Protein AF-A0A929YYC8-F1 (afdb_monomer)

Structure (mmCIF, N/CA/C/O backbone):
data_AF-A0A929YYC8-F1
#
_entry.id   AF-A0A929YYC8-F1
#
loop_
_atom_site.group_PDB
_atom_site.id
_atom_site.type_symbol
_atom_site.label_atom_id
_atom_site.label_alt_id
_atom_site.label_comp_id
_atom_site.label_asym_id
_atom_site.label_entity_id
_atom_site.label_seq_id
_atom_site.pdbx_PDB_ins_code
_atom_site.Cartn_x
_atom_site.Cartn_y
_atom_site.Cartn_z
_atom_site.occupancy
_atom_site.B_iso_or_equiv
_atom_site.auth_seq_id
_atom_site.auth_comp_id
_atom_site.auth_asym_id
_atom_site.auth_atom_id
_atom_site.pdbx_PDB_model_num
ATOM 1 N N . MET A 1 1 ? 0.209 6.239 11.817 1.00 52.94 1 MET A N 1
ATOM 2 C CA . MET A 1 1 ? -0.961 5.379 12.140 1.00 52.94 1 MET A CA 1
ATOM 3 C C . MET A 1 1 ? -2.284 6.087 11.847 1.00 52.94 1 MET A C 1
ATOM 5 O O . MET A 1 1 ? -3.184 5.424 11.357 1.00 52.94 1 MET A O 1
ATOM 9 N N . ASN A 1 2 ? -2.390 7.411 12.044 1.00 58.31 2 ASN A N 1
ATOM 10 C CA . ASN A 1 2 ? -3.574 8.185 11.631 1.00 58.31 2 ASN A CA 1
ATOM 11 C C . ASN A 1 2 ? -3.774 8.245 10.103 1.00 58.31 2 ASN A C 1
ATOM 13 O O . ASN A 1 2 ? -4.894 8.405 9.635 1.00 58.31 2 ASN A O 1
ATOM 17 N N . ASP A 1 3 ? -2.704 8.073 9.324 1.00 71.19 3 ASP A N 1
ATOM 18 C CA . ASP A 1 3 ? -2.753 8.209 7.861 1.00 71.19 3 ASP A CA 1
ATOM 19 C C . ASP A 1 3 ? -3.459 7.037 7.166 1.00 71.19 3 ASP A C 1
ATOM 21 O O . ASP A 1 3 ? -3.945 7.191 6.053 1.00 71.19 3 ASP A O 1
ATOM 25 N N . LEU A 1 4 ? -3.593 5.877 7.826 1.00 74.81 4 LEU A N 1
ATOM 26 C CA . LEU A 1 4 ? -4.357 4.755 7.268 1.00 74.81 4 LEU A CA 1
ATOM 27 C C . LEU A 1 4 ? -5.848 5.086 7.134 1.00 74.81 4 LEU A C 1
ATOM 29 O O . LEU A 1 4 ? -6.466 4.642 6.175 1.00 74.81 4 LEU A O 1
ATOM 33 N N . LEU A 1 5 ? -6.411 5.916 8.021 1.00 74.31 5 LEU A N 1
ATOM 34 C CA . LEU A 1 5 ? -7.802 6.377 7.905 1.00 74.31 5 LEU A CA 1
ATOM 35 C C . LEU A 1 5 ? -8.043 7.249 6.663 1.00 74.31 5 LEU A C 1
ATOM 37 O O . LEU A 1 5 ? -9.186 7.430 6.259 1.00 74.31 5 LEU A O 1
ATOM 41 N N . GLN A 1 6 ? -6.982 7.783 6.047 1.00 80.25 6 GLN A N 1
ATOM 42 C CA . GLN A 1 6 ? -7.091 8.533 4.794 1.00 80.25 6 GLN A CA 1
ATOM 43 C C . GLN A 1 6 ? -7.305 7.611 3.585 1.00 80.25 6 GLN A C 1
ATOM 45 O O . GLN A 1 6 ? -7.692 8.082 2.516 1.00 80.25 6 GLN A O 1
ATOM 50 N N . LEU A 1 7 ? -7.072 6.301 3.727 1.00 84.19 7 LEU A N 1
ATOM 51 C CA . LEU A 1 7 ? -7.414 5.332 2.692 1.00 84.19 7 LEU A CA 1
ATOM 52 C C . LEU A 1 7 ? -8.930 5.152 2.640 1.00 84.19 7 LEU A C 1
ATOM 54 O O . LEU A 1 7 ? -9.563 4.861 3.654 1.00 84.19 7 LEU A O 1
ATOM 58 N N . PHE A 1 8 ? -9.505 5.235 1.439 1.00 83.12 8 PHE A N 1
ATOM 59 C CA . PHE A 1 8 ? -10.956 5.128 1.241 1.00 83.12 8 PHE A CA 1
ATOM 60 C C . PHE A 1 8 ? -11.558 3.842 1.836 1.00 83.12 8 PHE A C 1
ATOM 62 O O . PHE A 1 8 ? -12.677 3.872 2.339 1.00 83.12 8 PHE A O 1
ATOM 69 N N . ILE A 1 9 ? -10.802 2.736 1.839 1.00 84.62 9 ILE A N 1
ATOM 70 C CA . ILE A 1 9 ? -11.227 1.446 2.405 1.00 84.62 9 ILE A CA 1
ATOM 71 C C . ILE A 1 9 ? -11.435 1.476 3.926 1.00 84.62 9 ILE A C 1
ATOM 73 O O . ILE A 1 9 ? -12.104 0.599 4.457 1.00 84.62 9 ILE A O 1
ATOM 77 N N . PHE A 1 10 ? -10.884 2.476 4.618 1.00 88.31 10 PHE A N 1
ATOM 78 C CA . PHE A 1 10 ? -10.996 2.646 6.068 1.00 88.3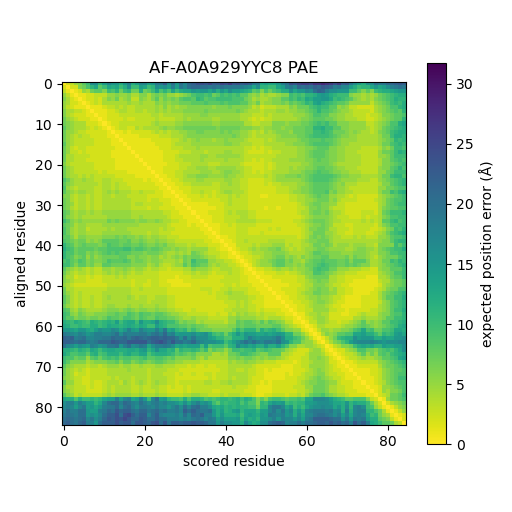1 10 PHE A CA 1
ATOM 79 C C . PHE A 1 10 ? -11.709 3.946 6.464 1.00 88.31 10 PHE A C 1
ATOM 81 O O . PHE A 1 10 ? -11.866 4.220 7.651 1.00 88.31 10 PHE A O 1
ATOM 88 N N . ALA A 1 11 ? -12.167 4.748 5.496 1.00 83.31 11 ALA A N 1
ATOM 89 C CA . ALA A 1 11 ? -12.678 6.097 5.744 1.00 83.31 11 ALA A CA 1
ATOM 90 C C . ALA A 1 11 ? -13.942 6.142 6.624 1.00 83.31 11 ALA A C 1
ATOM 92 O O . ALA A 1 11 ? -14.241 7.176 7.213 1.00 83.31 11 ALA A O 1
ATOM 93 N N . GLN A 1 12 ? -14.694 5.040 6.704 1.00 86.31 12 GLN A N 1
ATOM 94 C CA . GLN A 1 12 ? -15.906 4.916 7.526 1.00 86.31 12 GLN A CA 1
ATOM 95 C C . GLN A 1 12 ? -15.707 4.007 8.747 1.00 86.31 12 GLN A C 1
ATOM 97 O O . GLN A 1 12 ? -16.666 3.701 9.450 1.00 86.31 12 GLN A O 1
ATOM 102 N N . THR A 1 13 ? -14.478 3.553 9.002 1.00 88.38 13 THR A N 1
ATOM 103 C CA . THR A 1 13 ? -14.178 2.656 10.118 1.00 88.38 13 THR A CA 1
ATOM 104 C C . THR A 1 13 ? -13.725 3.479 11.323 1.00 88.38 13 THR A C 1
ATOM 106 O O . THR A 1 13 ? -12.738 4.214 11.216 1.00 88.38 13 THR A O 1
ATOM 109 N N . PRO A 1 14 ? -14.391 3.371 12.487 1.00 90.25 14 PRO A N 1
ATOM 110 C CA . PRO A 1 14 ? -13.928 4.025 13.705 1.00 90.25 14 PRO A CA 1
ATOM 111 C C . PRO A 1 14 ? -12.486 3.626 14.039 1.00 90.25 14 PRO A C 1
ATOM 113 O O . PRO A 1 14 ? -12.115 2.458 13.921 1.00 90.25 14 PRO A O 1
ATOM 116 N N . LEU A 1 15 ? -11.664 4.583 14.487 1.00 87.69 15 LEU A N 1
ATOM 117 C CA . LEU A 1 15 ? -10.232 4.350 14.731 1.00 87.69 15 LEU A CA 1
ATOM 118 C C . LEU A 1 15 ? -9.979 3.165 15.675 1.00 87.69 15 LEU A C 1
ATOM 120 O O . LEU A 1 15 ? -9.086 2.362 15.424 1.00 87.69 15 LEU A O 1
ATOM 124 N N . GLU A 1 16 ? -10.761 3.043 16.746 1.00 91.12 16 GLU A N 1
ATOM 125 C CA . GLU A 1 16 ? -10.590 1.966 17.726 1.00 91.12 16 GLU A CA 1
ATOM 126 C C . GLU A 1 16 ? -10.939 0.589 17.147 1.00 91.12 16 GLU A C 1
ATOM 128 O O . GLU A 1 16 ? -10.235 -0.382 17.421 1.00 91.12 16 GLU A O 1
ATOM 133 N N . GLU A 1 17 ? -11.948 0.509 16.276 1.00 92.00 17 GLU A N 1
ATOM 134 C CA . GLU A 1 17 ? -12.282 -0.723 15.554 1.00 92.00 17 GLU A CA 1
ATOM 135 C C . GLU A 1 17 ? -11.180 -1.097 14.561 1.00 92.00 17 GLU A C 1
ATOM 137 O O . GLU A 1 17 ? -10.743 -2.247 14.532 1.00 92.00 17 GLU A O 1
ATOM 142 N N . LEU A 1 18 ? -10.660 -0.121 13.806 1.00 89.62 18 LEU A N 1
ATOM 143 C CA . LEU A 1 18 ? -9.546 -0.347 12.886 1.00 89.62 18 LEU A CA 1
ATOM 144 C C . LEU A 1 18 ? -8.292 -0.820 13.632 1.00 89.62 18 LEU A C 1
ATOM 146 O O . LEU A 1 18 ? -7.609 -1.738 13.180 1.00 89.62 18 LEU A O 1
ATOM 150 N N . ARG A 1 19 ? -7.988 -0.222 14.789 1.00 89.38 19 ARG A N 1
ATOM 151 C CA . ARG A 1 19 ? -6.856 -0.622 15.636 1.00 89.38 19 ARG A CA 1
ATOM 152 C C . ARG A 1 19 ? -7.031 -2.037 16.176 1.00 89.38 19 ARG A C 1
ATOM 154 O O . ARG A 1 19 ? -6.080 -2.813 16.114 1.00 89.38 19 ARG A O 1
ATOM 161 N N . ALA A 1 20 ? -8.218 -2.375 16.678 1.00 92.94 20 ALA A N 1
ATOM 162 C CA . ALA A 1 20 ? -8.519 -3.719 17.160 1.00 92.94 20 ALA A CA 1
ATOM 163 C C . ALA A 1 20 ? -8.401 -4.756 16.032 1.00 92.94 20 ALA A C 1
ATOM 165 O O . ALA A 1 20 ? -7.780 -5.804 16.211 1.00 92.94 20 ALA A O 1
ATOM 166 N N . TRP A 1 21 ? -8.923 -4.432 14.849 1.00 91.06 21 TRP A N 1
ATOM 167 C CA . TRP A 1 21 ? -8.840 -5.296 13.679 1.00 91.06 21 TRP A CA 1
ATOM 168 C C . TRP A 1 21 ? -7.398 -5.495 13.202 1.00 91.06 21 TRP A C 1
ATOM 170 O O . TRP A 1 21 ? -6.983 -6.636 13.003 1.00 91.06 21 TRP A O 1
ATOM 180 N N . LEU A 1 22 ? -6.598 -4.429 13.084 1.00 88.69 22 LEU A N 1
ATOM 181 C CA . LEU A 1 22 ? -5.181 -4.527 12.710 1.00 88.69 22 LEU A CA 1
ATOM 182 C C . LEU A 1 22 ? -4.364 -5.319 13.739 1.00 88.69 22 LEU A C 1
ATOM 184 O O . LEU A 1 22 ? -3.467 -6.061 13.353 1.00 88.69 22 LEU A O 1
ATOM 188 N N . ALA A 1 23 ? -4.681 -5.200 15.031 1.00 90.69 23 ALA A N 1
ATOM 189 C CA . ALA A 1 23 ? -4.017 -5.970 16.081 1.00 90.69 23 ALA A CA 1
ATOM 190 C C . ALA A 1 23 ? -4.330 -7.476 16.008 1.00 90.69 23 ALA A C 1
ATOM 192 O O . ALA A 1 23 ? -3.482 -8.291 16.365 1.00 90.69 23 ALA A O 1
ATOM 193 N N . ALA A 1 24 ? -5.528 -7.846 15.548 1.00 94.56 24 ALA A N 1
ATOM 194 C CA . ALA A 1 24 ? -5.953 -9.240 15.410 1.00 94.56 24 ALA A CA 1
ATOM 195 C C . ALA A 1 24 ? -5.615 -9.857 14.039 1.00 94.56 24 ALA A C 1
ATOM 197 O O . ALA A 1 24 ? -5.540 -11.079 13.909 1.00 94.56 24 ALA A O 1
ATOM 198 N N . THR A 1 25 ? -5.435 -9.030 13.008 1.00 91.25 25 THR A N 1
ATOM 199 C CA . THR A 1 25 ? -5.249 -9.487 11.627 1.00 91.25 25 THR A CA 1
ATOM 200 C C . THR A 1 25 ? -3.775 -9.768 11.336 1.00 91.25 25 THR A C 1
ATOM 202 O O . THR A 1 25 ? -2.938 -8.888 11.553 1.00 91.25 25 THR A O 1
ATOM 205 N N . PRO A 1 26 ? -3.426 -10.945 10.781 1.00 92.31 26 PRO A N 1
ATOM 206 C CA . PRO A 1 26 ? -2.067 -11.221 10.334 1.00 92.31 26 PRO A CA 1
ATOM 207 C C . PRO A 1 26 ? -1.625 -10.216 9.268 1.00 92.31 26 PRO A C 1
ATOM 209 O O . PRO A 1 26 ? -2.210 -10.129 8.190 1.00 92.31 26 PRO A O 1
ATOM 212 N N . HIS A 1 27 ? -0.568 -9.467 9.560 1.00 91.00 27 HIS A N 1
ATOM 213 C CA . HIS A 1 27 ? 0.047 -8.529 8.631 1.00 91.00 27 HIS A CA 1
ATOM 214 C C . HIS A 1 27 ? 1.555 -8.484 8.866 1.00 91.00 27 HIS A C 1
ATOM 216 O O . HIS A 1 27 ? 2.068 -8.965 9.877 1.00 91.00 27 HIS A O 1
ATOM 222 N N . ARG A 1 28 ? 2.276 -7.907 7.910 1.00 90.25 28 ARG A N 1
ATOM 223 C CA . ARG A 1 28 ? 3.717 -7.690 8.012 1.00 90.25 28 ARG A CA 1
ATOM 224 C C . ARG A 1 28 ? 4.077 -6.323 7.459 1.00 90.25 28 ARG A C 1
ATOM 226 O O . ARG A 1 28 ? 3.380 -5.802 6.591 1.00 90.25 28 ARG A O 1
ATOM 233 N N . PHE A 1 29 ? 5.174 -5.776 7.961 1.00 90.81 29 PHE A N 1
ATOM 234 C CA . PHE A 1 29 ? 5.792 -4.574 7.423 1.00 90.81 29 PHE A CA 1
ATOM 235 C C . PHE A 1 29 ? 7.027 -4.973 6.629 1.00 90.81 29 PHE A C 1
ATOM 237 O O . PHE A 1 29 ? 7.899 -5.672 7.141 1.00 90.81 29 PHE A O 1
ATOM 244 N N . GLU A 1 30 ? 7.093 -4.510 5.389 1.00 92.31 30 GLU A N 1
ATOM 245 C CA . GLU A 1 30 ? 8.240 -4.695 4.510 1.00 92.31 30 GLU A CA 1
ATOM 246 C C . GLU A 1 30 ? 8.797 -3.328 4.124 1.00 92.31 30 GLU A C 1
ATOM 248 O O . GLU A 1 30 ? 8.049 -2.362 3.963 1.00 92.31 30 GLU A O 1
ATOM 253 N N . HIS A 1 31 ? 10.118 -3.254 3.997 1.00 94.19 31 HIS A N 1
ATOM 254 C CA . HIS A 1 31 ? 10.826 -2.067 3.540 1.00 94.19 31 HIS A CA 1
ATOM 255 C C . HIS A 1 31 ? 11.560 -2.419 2.257 1.00 94.19 31 HIS A C 1
ATOM 257 O O . HIS A 1 31 ? 12.170 -3.481 2.176 1.00 94.19 31 HIS A O 1
ATOM 263 N N . PHE A 1 32 ? 11.510 -1.507 1.293 1.00 92.75 32 PHE A N 1
ATOM 264 C CA . PHE A 1 32 ? 12.130 -1.675 -0.013 1.00 92.75 32 PHE A CA 1
ATOM 265 C C . PHE A 1 32 ? 13.100 -0.525 -0.258 1.00 92.75 32 PHE A C 1
ATOM 267 O O . PHE A 1 32 ? 12.767 0.644 -0.029 1.00 92.75 32 PHE A O 1
ATOM 274 N N . ALA A 1 33 ? 14.304 -0.852 -0.709 1.00 94.44 33 ALA A N 1
ATOM 275 C CA . ALA A 1 33 ? 15.277 0.127 -1.159 1.00 94.44 33 ALA A CA 1
ATOM 276 C C . ALA A 1 33 ? 14.870 0.711 -2.529 1.00 94.44 33 ALA A C 1
ATOM 278 O O . ALA A 1 33 ? 14.125 0.085 -3.289 1.00 94.44 33 ALA A O 1
ATOM 279 N N . PRO A 1 34 ? 15.355 1.913 -2.892 1.00 93.19 34 PRO A N 1
ATOM 280 C CA . PRO A 1 34 ? 15.118 2.469 -4.219 1.00 93.19 34 PRO A CA 1
ATOM 281 C C . PRO A 1 34 ? 15.543 1.497 -5.329 1.00 93.19 34 PRO A C 1
ATOM 283 O O . PRO A 1 34 ? 16.677 1.023 -5.344 1.00 93.19 34 PRO A O 1
ATOM 286 N N . GLY A 1 35 ? 14.633 1.223 -6.265 1.00 89.19 35 GLY A N 1
ATOM 287 C CA . GLY A 1 35 ? 14.855 0.286 -7.371 1.00 89.19 35 GLY A CA 1
ATOM 288 C C . GLY A 1 35 ? 14.496 -1.171 -7.063 1.00 89.19 35 GLY A C 1
ATOM 289 O O . GLY A 1 35 ? 14.469 -1.982 -7.987 1.00 89.19 35 GLY A O 1
ATOM 290 N N . GLU A 1 36 ? 14.171 -1.519 -5.814 1.00 92.31 36 GLU A N 1
ATOM 291 C CA . GLU A 1 36 ? 13.665 -2.854 -5.498 1.00 92.31 36 GLU A CA 1
ATOM 292 C C . GLU A 1 36 ? 12.228 -3.041 -5.986 1.00 92.31 36 GLU A C 1
ATOM 294 O O . GLU A 1 36 ? 11.374 -2.153 -5.899 1.00 92.31 36 GLU A O 1
ATOM 299 N N . ARG A 1 37 ? 11.955 -4.238 -6.506 1.00 87.25 37 ARG A N 1
ATOM 300 C CA . ARG A 1 37 ? 10.625 -4.612 -6.978 1.00 87.25 37 ARG A CA 1
ATOM 301 C C . ARG A 1 37 ? 9.770 -5.071 -5.802 1.00 87.25 37 ARG A C 1
ATOM 303 O O . ARG A 1 37 ? 10.081 -6.077 -5.177 1.00 87.25 37 ARG A O 1
ATOM 310 N N . ILE A 1 38 ? 8.651 -4.381 -5.585 1.00 88.38 38 ILE A N 1
ATOM 311 C CA . ILE A 1 38 ? 7.660 -4.741 -4.558 1.00 88.38 38 ILE A CA 1
ATOM 312 C C . ILE A 1 38 ? 6.834 -5.959 -5.002 1.00 88.38 38 ILE A C 1
ATOM 314 O O . ILE A 1 38 ? 6.681 -6.921 -4.259 1.00 88.38 38 ILE A O 1
ATOM 318 N N . ILE A 1 39 ? 6.297 -5.930 -6.227 1.00 85.75 39 ILE A N 1
ATOM 319 C CA . ILE A 1 39 ? 5.480 -7.009 -6.800 1.00 85.75 39 ILE A CA 1
ATOM 320 C C . ILE A 1 39 ? 5.635 -7.037 -8.326 1.00 85.75 39 ILE A C 1
ATOM 322 O O . ILE A 1 39 ? 5.915 -6.010 -8.943 1.00 85.75 39 ILE A O 1
ATOM 326 N N . ALA A 1 40 ? 5.493 -8.212 -8.942 1.00 83.25 40 ALA A N 1
ATOM 327 C CA . ALA A 1 40 ? 5.526 -8.374 -10.397 1.00 83.25 40 ALA A CA 1
ATOM 328 C C . ALA A 1 40 ? 4.109 -8.378 -11.000 1.00 83.25 40 ALA A C 1
ATOM 330 O O . ALA A 1 40 ? 3.165 -8.851 -10.365 1.00 83.25 40 ALA A O 1
ATOM 331 N N . GLN A 1 41 ? 3.959 -7.905 -12.243 1.00 76.88 41 GLN A N 1
ATOM 332 C CA . GLN A 1 41 ? 2.705 -8.035 -12.995 1.00 76.88 41 GLN A CA 1
ATOM 333 C C . GLN A 1 41 ? 2.337 -9.520 -13.150 1.00 76.88 41 GLN A C 1
ATOM 335 O O . GLN A 1 41 ? 3.189 -10.345 -13.476 1.00 76.88 41 GLN A O 1
ATOM 340 N N . GLY A 1 42 ? 1.072 -9.860 -12.892 1.00 77.69 42 GLY A N 1
ATOM 341 C CA . GLY A 1 42 ? 0.587 -11.244 -12.930 1.00 77.69 42 GLY A CA 1
ATOM 342 C C . GLY A 1 42 ? 0.955 -12.090 -11.706 1.00 77.69 42 GLY A C 1
ATOM 343 O O . GLY A 1 42 ? 0.602 -13.266 -11.669 1.00 77.69 42 GLY A O 1
ATOM 344 N N . ALA A 1 43 ? 1.633 -11.523 -10.698 1.00 80.19 43 ALA A N 1
ATOM 345 C CA . ALA A 1 43 ? 1.812 -12.204 -9.422 1.00 80.19 43 ALA A CA 1
ATOM 346 C C . ALA A 1 43 ? 0.452 -12.453 -8.753 1.00 80.19 43 ALA A C 1
ATOM 348 O O . ALA A 1 43 ? -0.448 -11.613 -8.795 1.00 80.19 43 ALA A O 1
ATOM 349 N N . GLU A 1 44 ? 0.314 -13.610 -8.114 1.00 79.81 44 GLU A N 1
ATOM 350 C CA . GLU A 1 44 ? -0.905 -13.970 -7.398 1.00 79.81 44 GLU A CA 1
ATOM 351 C C . GLU A 1 44 ? -1.160 -13.010 -6.228 1.00 79.81 44 GLU A C 1
ATOM 353 O O . GLU A 1 44 ? -0.291 -12.790 -5.376 1.00 79.81 44 GLU A O 1
ATOM 358 N N . CYS A 1 45 ? -2.373 -12.461 -6.161 1.00 78.25 45 CYS A N 1
ATOM 359 C CA . CYS A 1 45 ? -2.769 -11.573 -5.077 1.00 78.25 45 CYS A CA 1
ATOM 360 C C . CYS A 1 45 ? -3.137 -12.400 -3.837 1.00 78.25 45 CYS A C 1
ATOM 362 O O . CYS A 1 45 ? -4.244 -12.918 -3.719 1.00 78.25 45 CYS A O 1
ATOM 364 N N . ARG A 1 46 ? -2.183 -12.551 -2.912 1.00 80.75 46 ARG A N 1
ATOM 365 C CA . ARG A 1 46 ? -2.350 -13.332 -1.667 1.00 80.75 46 ARG A CA 1
ATOM 366 C C . ARG A 1 46 ? -2.673 -12.477 -0.441 1.00 80.75 46 ARG A C 1
ATOM 368 O O . ARG A 1 46 ? -2.980 -13.005 0.623 1.00 80.75 46 ARG A O 1
ATOM 375 N N . SER A 1 47 ? -2.560 -11.161 -0.573 1.00 84.50 47 SER A N 1
ATOM 376 C CA . SER A 1 47 ? -2.778 -10.189 0.496 1.00 84.50 47 SER A CA 1
ATOM 377 C C . SER A 1 47 ? -3.015 -8.810 -0.105 1.00 84.50 47 SER A C 1
ATOM 379 O O . SER A 1 47 ? -2.443 -8.500 -1.148 1.00 84.50 47 SER A O 1
ATOM 381 N N . ALA A 1 48 ? -3.771 -7.955 0.581 1.00 86.19 48 ALA A N 1
ATOM 382 C CA . ALA A 1 48 ? -3.802 -6.534 0.255 1.00 86.19 48 ALA A CA 1
ATOM 383 C C . ALA A 1 48 ? -2.456 -5.884 0.623 1.00 86.19 48 ALA A C 1
ATOM 385 O O . ALA A 1 48 ? -1.937 -6.111 1.717 1.00 86.19 48 ALA A O 1
ATOM 386 N N . LEU A 1 49 ? -1.897 -5.072 -0.277 1.00 88.38 49 LEU A N 1
ATOM 387 C CA 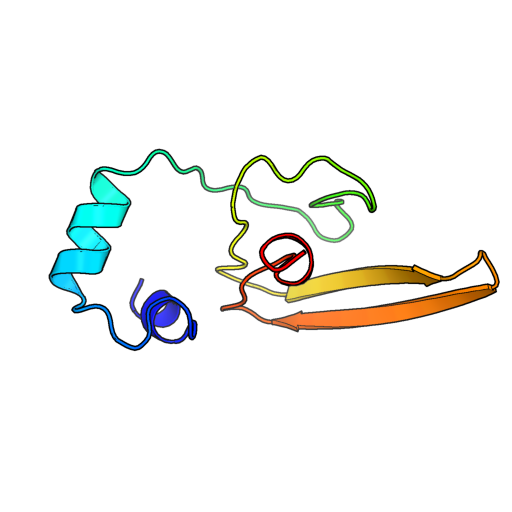. LEU A 1 49 ? -0.670 -4.318 -0.024 1.00 88.38 49 LEU A CA 1
ATOM 388 C C . LEU A 1 49 ? -0.998 -2.842 0.193 1.00 88.38 49 LEU A C 1
ATOM 390 O O . LEU A 1 49 ? -1.680 -2.217 -0.616 1.00 88.38 49 LEU A O 1
ATOM 394 N N . LEU A 1 50 ? -0.467 -2.270 1.270 1.00 90.12 50 LEU A N 1
ATOM 395 C CA . LEU A 1 50 ? -0.627 -0.858 1.599 1.00 90.12 50 LEU A CA 1
ATOM 396 C C . LEU A 1 50 ? 0.729 -0.162 1.535 1.00 90.12 50 LEU A C 1
ATOM 398 O O . LEU A 1 50 ? 1.656 -0.530 2.255 1.00 90.12 50 LEU A O 1
ATOM 402 N N . LEU A 1 51 ? 0.831 0.876 0.709 1.00 91.25 51 LEU A N 1
ATOM 403 C CA . LEU A 1 51 ? 1.961 1.792 0.732 1.00 91.25 51 LEU A CA 1
ATOM 404 C C . LEU A 1 51 ? 1.745 2.788 1.869 1.00 91.25 51 LEU A C 1
ATOM 406 O O . LEU A 1 51 ? 0.969 3.734 1.740 1.00 91.25 51 LEU A O 1
ATOM 410 N N . THR A 1 52 ? 2.414 2.554 2.993 1.00 90.50 52 THR A N 1
ATOM 411 C CA . THR A 1 52 ? 2.254 3.348 4.221 1.00 90.50 52 THR A CA 1
ATOM 412 C C . THR A 1 52 ? 3.239 4.512 4.328 1.00 90.50 52 THR A C 1
ATOM 414 O O . THR A 1 52 ? 2.974 5.455 5.068 1.00 90.50 52 THR A O 1
ATOM 417 N N . ALA A 1 53 ? 4.343 4.485 3.575 1.00 90.50 53 ALA A N 1
ATOM 418 C CA . ALA A 1 53 ? 5.333 5.557 3.519 1.00 90.50 53 ALA A CA 1
ATOM 419 C C . ALA A 1 53 ? 6.039 5.612 2.154 1.00 90.50 53 ALA A C 1
ATOM 421 O O . ALA A 1 53 ? 6.164 4.605 1.461 1.00 90.50 53 ALA A O 1
ATOM 422 N N . GLY A 1 54 ? 6.538 6.794 1.787 1.00 92.88 54 GLY A N 1
ATOM 423 C CA . GLY A 1 54 ? 7.343 6.985 0.580 1.00 92.88 54 GLY A CA 1
ATOM 424 C C . GLY A 1 54 ? 6.536 7.003 -0.722 1.00 92.8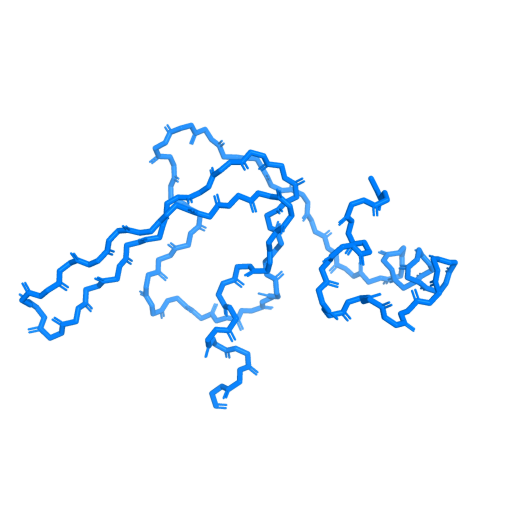8 54 GLY A C 1
ATOM 425 O O . GLY A 1 54 ? 5.395 7.473 -0.771 1.00 92.88 54 GLY A O 1
ATOM 426 N N . LYS A 1 55 ? 7.185 6.561 -1.802 1.00 93.06 55 LYS A N 1
ATOM 427 C CA . LYS A 1 55 ? 6.641 6.528 -3.164 1.00 93.06 55 LYS A CA 1
ATOM 428 C C . LYS A 1 55 ? 6.971 5.193 -3.813 1.00 93.06 55 LYS A C 1
ATOM 430 O O . LYS A 1 55 ? 8.036 4.641 -3.551 1.00 93.06 55 LYS A O 1
ATOM 435 N N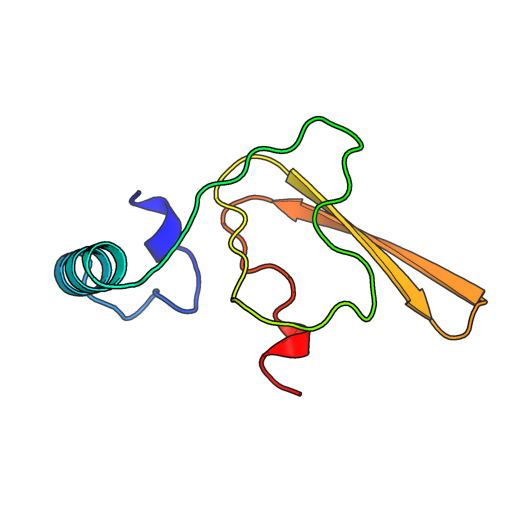 . ALA A 1 56 ? 6.090 4.732 -4.686 1.00 90.88 56 ALA A N 1
ATOM 436 C CA . ALA A 1 56 ? 6.314 3.561 -5.519 1.00 90.88 56 ALA A CA 1
ATOM 437 C C . ALA A 1 56 ? 5.984 3.904 -6.969 1.00 90.88 56 ALA A C 1
ATOM 439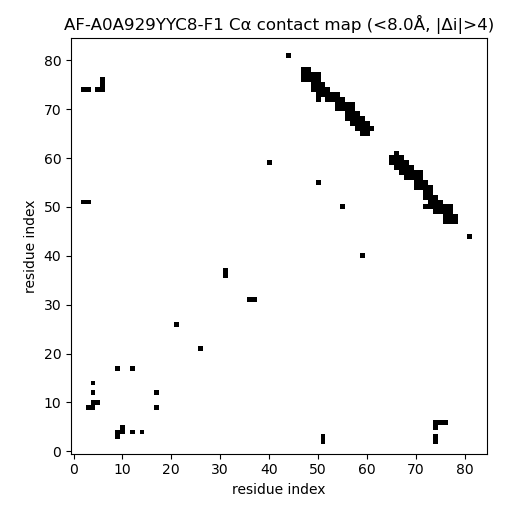 O O . ALA A 1 56 ? 5.059 4.674 -7.224 1.00 90.88 56 ALA A O 1
ATOM 440 N N . ASN A 1 57 ? 6.724 3.319 -7.904 1.00 89.56 57 ASN A N 1
ATOM 441 C CA . ASN A 1 57 ? 6.390 3.398 -9.318 1.00 89.56 57 ASN A CA 1
ATOM 442 C C . ASN A 1 57 ? 5.598 2.148 -9.700 1.00 89.56 57 ASN A C 1
ATOM 444 O O . ASN A 1 57 ? 5.946 1.045 -9.273 1.00 89.56 57 ASN A O 1
ATOM 448 N N . THR A 1 58 ? 4.555 2.313 -10.502 1.00 86.44 58 THR A N 1
ATOM 449 C CA . THR A 1 58 ? 3.855 1.196 -11.135 1.00 86.44 58 THR A CA 1
ATOM 450 C C . THR A 1 58 ? 4.120 1.218 -12.618 1.00 86.44 58 THR A C 1
ATOM 452 O O . THR A 1 58 ? 3.882 2.227 -13.273 1.00 86.44 58 THR A O 1
ATOM 455 N N . GLU A 1 59 ? 4.588 0.089 -13.126 1.00 83.69 59 GLU A N 1
ATOM 456 C CA . GLU A 1 59 ? 4.825 -0.143 -14.542 1.00 83.69 59 GLU A CA 1
ATOM 457 C C . GLU A 1 59 ? 3.779 -1.142 -15.028 1.00 83.69 59 GLU A C 1
ATOM 459 O O . GLU A 1 59 ? 3.647 -2.229 -14.461 1.00 83.69 59 GLU A O 1
ATOM 464 N N . MET A 1 60 ? 3.018 -0.771 -16.053 1.00 78.44 60 MET A N 1
ATOM 465 C CA . MET A 1 60 ? 2.067 -1.670 -16.700 1.00 78.44 60 MET A CA 1
ATOM 466 C C . MET A 1 60 ? 2.418 -1.777 -18.175 1.00 78.44 60 MET A C 1
ATOM 468 O O . MET A 1 60 ? 2.552 -0.762 -18.857 1.00 78.44 60 MET A O 1
ATOM 472 N N . VAL A 1 61 ? 2.574 -3.013 -18.647 1.00 78.69 61 VAL A N 1
ATOM 473 C CA . VAL A 1 61 ? 2.762 -3.312 -20.066 1.00 78.69 61 VAL A CA 1
ATOM 474 C C . VAL A 1 61 ? 1.448 -3.842 -20.621 1.00 78.69 61 VAL A C 1
ATOM 476 O O . VAL A 1 61 ? 0.954 -4.874 -20.155 1.00 78.69 61 VAL A O 1
ATOM 479 N N . GLN A 1 62 ? 0.897 -3.147 -21.616 1.00 75.69 62 GLN A N 1
ATOM 480 C CA . GLN A 1 62 ? -0.300 -3.567 -22.341 1.00 75.69 62 GLN A CA 1
ATOM 481 C C . GLN A 1 62 ? 0.081 -4.068 -23.740 1.00 75.69 62 GLN A C 1
ATOM 483 O O . GLN A 1 62 ? 0.784 -3.384 -24.489 1.00 75.69 62 GLN A O 1
ATOM 488 N N . ASP A 1 63 ? -0.328 -5.303 -24.057 1.00 73.38 63 ASP A N 1
ATOM 489 C CA . ASP A 1 63 ? -0.168 -5.974 -25.361 1.00 73.38 63 ASP A CA 1
ATOM 490 C C . ASP A 1 63 ? 1.234 -5.866 -25.999 1.00 73.38 63 ASP A C 1
ATOM 492 O O . ASP A 1 63 ? 1.403 -5.879 -27.219 1.00 73.38 63 ASP A O 1
ATOM 496 N N . GLY A 1 64 ? 2.267 -5.759 -25.155 1.00 66.50 64 GLY A N 1
ATOM 497 C CA . GLY A 1 64 ? 3.671 -5.680 -25.558 1.00 66.50 64 GLY A CA 1
ATOM 498 C C . GLY A 1 64 ? 4.079 -4.393 -26.283 1.00 66.50 64 GLY A C 1
ATOM 499 O O . GLY A 1 64 ? 5.176 -4.359 -26.840 1.00 66.50 64 GLY A O 1
ATOM 500 N N . ARG A 1 65 ? 3.231 -3.356 -26.312 1.00 68.19 65 ARG A N 1
ATOM 501 C CA . ARG A 1 65 ? 3.501 -2.109 -27.053 1.00 68.19 65 ARG A CA 1
ATOM 502 C C . ARG A 1 65 ? 3.527 -0.863 -26.181 1.00 68.19 65 ARG A C 1
ATOM 504 O O . ARG A 1 65 ? 4.389 -0.018 -26.408 1.00 68.19 65 ARG A O 1
ATOM 511 N N . ASP A 1 66 ? 2.669 -0.792 -25.169 1.00 73.88 66 ASP A N 1
ATOM 512 C CA . ASP A 1 66 ? 2.525 0.413 -24.356 1.00 73.88 66 ASP A CA 1
ATOM 513 C C . ASP A 1 66 ? 2.998 0.157 -22.923 1.00 73.88 66 ASP A C 1
ATOM 515 O O . ASP A 1 66 ? 2.506 -0.749 -22.246 1.00 73.88 66 ASP A O 1
ATOM 519 N N . LEU A 1 67 ? 3.979 0.950 -22.479 1.00 79.75 67 LEU A N 1
ATOM 520 C CA . LEU A 1 67 ? 4.453 1.005 -21.097 1.00 79.75 67 LEU A CA 1
ATOM 521 C C . LEU A 1 67 ? 3.913 2.282 -20.452 1.00 79.75 67 LEU A C 1
ATOM 523 O O . LEU A 1 67 ? 4.320 3.383 -20.826 1.00 79.75 67 LEU A O 1
ATOM 527 N N . SER A 1 68 ? 3.043 2.140 -19.456 1.00 79.38 68 SER A N 1
ATOM 528 C CA . SER A 1 68 ? 2.641 3.256 -18.597 1.00 79.38 68 SER A CA 1
ATOM 529 C C . SER A 1 68 ? 3.400 3.201 -17.276 1.00 79.38 68 SER A C 1
ATOM 531 O O . SER A 1 68 ? 3.444 2.146 -16.636 1.00 79.38 68 SER A O 1
ATOM 533 N N . ILE A 1 69 ? 3.966 4.338 -16.862 1.00 85.19 69 ILE A N 1
ATOM 534 C CA . ILE A 1 69 ? 4.627 4.500 -15.565 1.00 85.19 69 ILE A CA 1
ATOM 535 C C . ILE A 1 69 ? 3.872 5.550 -14.757 1.00 85.19 69 ILE A C 1
ATOM 537 O O . ILE A 1 69 ? 3.857 6.720 -15.136 1.00 85.19 69 ILE A O 1
ATOM 541 N N . ASP A 1 70 ? 3.316 5.138 -13.623 1.00 87.88 70 ASP A N 1
ATOM 542 C CA . ASP A 1 70 ? 2.666 6.030 -12.660 1.00 87.88 70 ASP A CA 1
ATOM 543 C C . ASP A 1 70 ? 3.434 6.067 -11.339 1.00 87.88 70 ASP A C 1
ATOM 545 O O . ASP A 1 70 ? 4.070 5.091 -10.936 1.00 87.88 70 ASP A O 1
ATOM 549 N N . VAL A 1 71 ? 3.367 7.205 -10.642 1.00 90.31 71 VAL A N 1
ATOM 550 C CA . VAL A 1 71 ? 3.990 7.388 -9.323 1.00 90.31 71 VAL A CA 1
ATOM 551 C C . VAL A 1 71 ? 2.912 7.424 -8.248 1.00 90.31 71 VAL A C 1
ATOM 553 O O . VAL A 1 71 ? 2.185 8.408 -8.099 1.00 90.31 71 VAL A O 1
ATOM 556 N N . LEU A 1 72 ? 2.863 6.372 -7.439 1.00 90.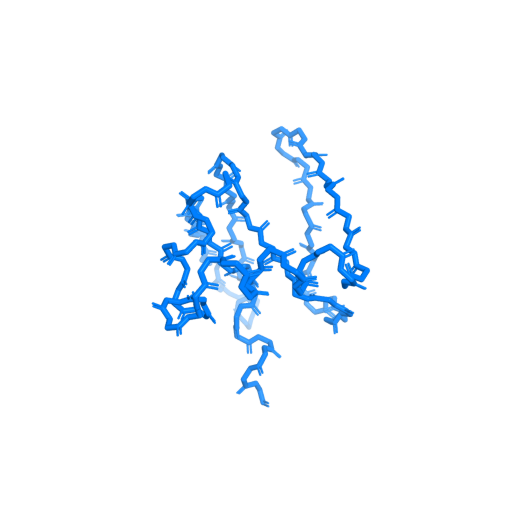56 72 LEU A N 1
ATOM 557 C CA . LEU A 1 72 ? 2.001 6.267 -6.271 1.00 90.56 72 LEU A CA 1
ATOM 558 C C . LEU A 1 72 ? 2.675 6.906 -5.054 1.00 90.56 72 LEU A C 1
ATOM 560 O O . LEU A 1 72 ? 3.883 6.772 -4.840 1.00 90.56 72 LEU A O 1
ATOM 564 N N . LYS A 1 73 ? 1.887 7.598 -4.230 1.00 91.62 73 LYS A N 1
ATOM 565 C CA . LYS A 1 73 ? 2.344 8.247 -2.994 1.00 91.62 73 LYS A CA 1
ATOM 566 C C . LYS A 1 73 ? 1.574 7.679 -1.812 1.00 91.62 73 LYS A C 1
ATOM 568 O O . LYS A 1 73 ? 0.369 7.483 -1.921 1.00 91.62 73 LYS A O 1
ATOM 573 N N . ALA A 1 74 ? 2.261 7.445 -0.698 1.00 91.56 74 ALA A N 1
ATOM 574 C CA . ALA A 1 74 ? 1.598 7.055 0.539 1.00 91.56 74 ALA A CA 1
ATOM 575 C C . ALA A 1 74 ? 0.645 8.162 1.056 1.00 91.56 74 ALA A C 1
ATOM 577 O O . ALA A 1 74 ? 0.968 9.343 0.892 1.00 91.56 74 ALA A O 1
ATOM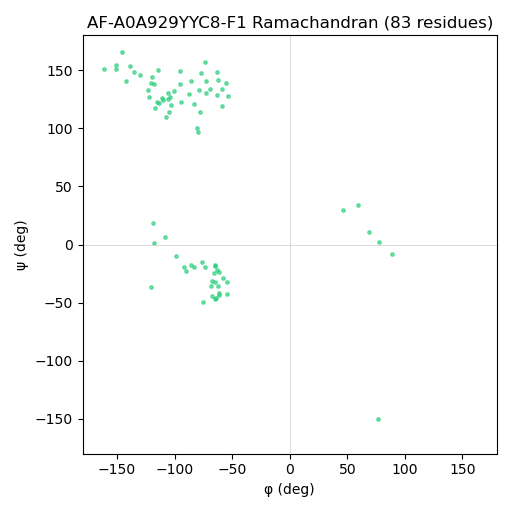 578 N N . PRO A 1 75 ? -0.461 7.800 1.736 1.00 90.75 75 PRO A N 1
ATOM 579 C CA . PRO A 1 75 ? -0.973 6.438 1.897 1.00 90.75 75 PRO A CA 1
ATOM 580 C C . PRO A 1 75 ? -1.720 5.966 0.634 1.00 90.75 7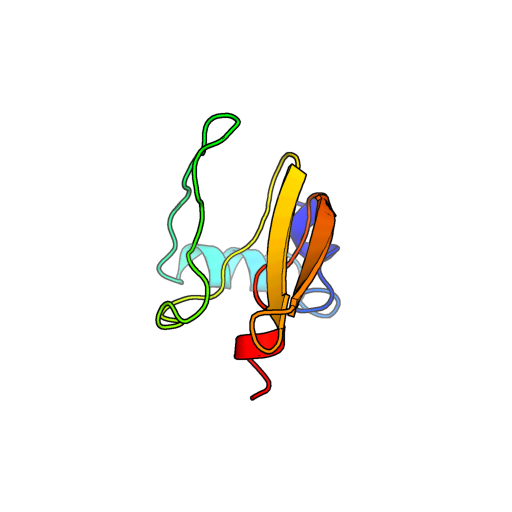5 PRO A C 1
ATOM 582 O O . PRO A 1 75 ? -2.562 6.686 0.106 1.00 90.75 75 PRO A O 1
ATOM 585 N N . MET A 1 76 ? -1.442 4.748 0.152 1.00 88.94 76 MET A N 1
ATOM 586 C CA . MET A 1 76 ? -2.126 4.182 -1.025 1.00 88.94 76 MET A CA 1
ATOM 587 C C . MET A 1 76 ? -2.384 2.681 -0.876 1.00 88.94 76 MET A C 1
ATOM 589 O O . MET A 1 76 ? -1.516 1.942 -0.413 1.00 88.94 76 MET A O 1
ATOM 593 N N . LEU A 1 77 ? -3.554 2.217 -1.323 1.00 87.88 77 LEU A N 1
ATOM 594 C CA . LEU A 1 77 ? -3.809 0.795 -1.553 1.00 87.88 77 LEU A CA 1
ATOM 595 C C . LEU A 1 77 ? -3.153 0.396 -2.878 1.00 87.88 77 LEU A 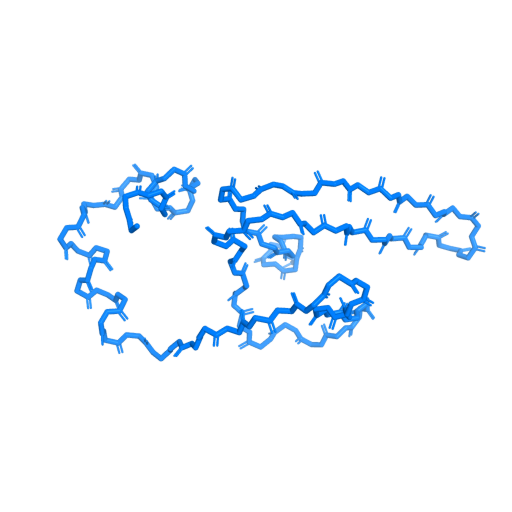C 1
ATOM 597 O O . LEU A 1 77 ? -3.549 0.874 -3.941 1.00 87.88 77 LEU A O 1
ATOM 601 N N . LEU A 1 78 ? -2.140 -0.461 -2.814 1.00 83.62 78 LEU A N 1
ATOM 602 C CA . LEU A 1 78 ? -1.488 -0.991 -4.004 1.00 83.62 78 LEU A CA 1
ATOM 603 C C . LEU A 1 78 ? -2.372 -2.074 -4.632 1.00 83.62 78 LEU A C 1
ATOM 605 O O . LEU A 1 78 ? -3.060 -2.810 -3.927 1.00 83.62 78 LEU A O 1
ATOM 609 N N . ALA A 1 79 ? -2.315 -2.189 -5.961 1.00 68.00 79 ALA A N 1
ATOM 610 C CA . ALA A 1 79 ? -2.954 -3.273 -6.709 1.00 68.00 79 ALA A CA 1
ATOM 611 C C . ALA A 1 79 ? -4.490 -3.378 -6.528 1.00 68.00 79 ALA A C 1
ATOM 613 O O . ALA A 1 79 ? -5.047 -4.472 -6.589 1.00 68.00 79 ALA A O 1
ATOM 614 N N . SER A 1 80 ? -5.204 -2.256 -6.359 1.00 58.62 80 SER A N 1
ATOM 615 C CA . SER A 1 80 ? -6.672 -2.251 -6.203 1.00 58.62 80 SER A CA 1
ATOM 616 C C . SER A 1 80 ? -7.426 -2.891 -7.378 1.00 58.62 80 SER A C 1
ATOM 618 O O . SER A 1 80 ? -8.476 -3.488 -7.164 1.00 58.62 80 SER A O 1
ATOM 620 N N . ALA A 1 81 ? -6.870 -2.850 -8.593 1.00 51.12 81 ALA A N 1
ATOM 621 C CA . ALA A 1 81 ? -7.446 -3.502 -9.771 1.00 51.12 81 ALA A CA 1
ATOM 622 C C . ALA A 1 81 ? -7.571 -5.035 -9.633 1.00 51.12 81 ALA A C 1
ATOM 624 O O . ALA A 1 81 ? -8.425 -5.629 -10.278 1.00 51.12 81 ALA A O 1
ATOM 625 N N . PHE A 1 82 ? -6.771 -5.675 -8.770 1.00 46.97 82 PHE A N 1
ATOM 626 C CA . PHE A 1 82 ? -6.859 -7.118 -8.511 1.00 46.97 82 PHE A CA 1
ATOM 627 C C . PHE A 1 82 ? -7.939 -7.488 -7.485 1.00 46.97 82 PHE A C 1
ATOM 629 O O . PHE A 1 82 ? -8.334 -8.646 -7.421 1.00 46.97 82 PHE A O 1
ATOM 636 N N . LEU A 1 83 ? -8.397 -6.536 -6.663 1.00 42.66 83 LEU A N 1
ATOM 637 C CA . LEU A 1 83 ? -9.393 -6.788 -5.611 1.00 42.66 83 LEU A CA 1
ATOM 638 C C . LEU A 1 83 ? -10.841 -6.709 -6.118 1.00 42.66 83 LEU A C 1
ATOM 640 O O . LEU A 1 83 ? -11.737 -7.209 -5.445 1.00 42.66 83 LEU A O 1
ATOM 644 N N . PHE A 1 84 ? -11.065 -6.092 -7.281 1.00 40.09 84 PHE A N 1
ATOM 645 C CA . PHE A 1 84 ? -12.391 -5.902 -7.886 1.00 40.09 84 PHE A CA 1
ATOM 646 C C . PHE A 1 84 ? -12.539 -6.590 -9.254 1.00 40.09 84 PHE A C 1
ATOM 648 O O . PHE A 1 84 ? -13.416 -6.205 -10.027 1.00 40.09 84 PHE A O 1
ATOM 655 N N . GLY A 1 85 ? -11.656 -7.549 -9.561 1.00 35.19 85 GLY A N 1
ATOM 656 C CA . GLY A 1 85 ? -11.760 -8.394 -10.756 1.00 35.19 85 GLY A CA 1
ATOM 657 C C . GLY A 1 85 ? -12.971 -9.315 -10.720 1.00 35.19 85 GLY A C 1
ATOM 658 O O . GLY A 1 85 ? -13.306 -9.798 -9.614 1.00 35.19 85 GLY A O 1
#

Nearest PDB structures (foldseek):
  8ftf-assembly1_A  TM=3.848E-01  e=2.442E+00  Salmonella enterica subsp. enterica serovar Typhimurium
  8glv-assembly1_JG  TM=1.799E-01  e=7.894E+00  Chlamydomonas reinhardtii

Mean predicted aligned error: 6.25 Å

Radius of gyration: 14.55 Å; Cα contacts (8 Å, |Δi|>4): 74; chains: 1; bounding box: 31×22×45 Å

Sequence (85 aa):
MNDLLQLFIFAQTPLEELRAWLAATPHRFEHFAPGERIIAQGAECRSALLLTAGKANTEMVQDGRDLSIDVLKAPMLLASAFLFG

Foldseek 3Di:
DVQVCVEPVNVPPDPVRVVVCVVPDDDDDDDDDPPDDPDDPPPDCPDWDFDAADKDWDWDDDPNPDTDIDIDGPGDTPPVVVVVD

Solvent-accessible surface area (backbone atoms only — not comparable to full-atom values): 5834 Å² total; per-residue (Å²): 122,77,57,59,47,71,34,79,95,33,60,87,53,57,67,69,58,50,51,54,48,58,74,72,46,94,79,84,89,84,86,77,60,93,91,59,80,89,76,61,92,90,57,81,86,86,67,90,46,68,39,79,65,67,72,47,78,46,76,46,75,49,95,89,76,46,77,49,79,47,81,48,53,46,65,36,75,50,69,58,76,72,78,74,109

Secondary structure (DSSP, 8-state):
-GGGGGSGGGTTS-HHHHHHHHHHS--------TT--S--TT----S-EEE-SSEEEEEEEETTTEEEEEEEESSEEETGGGT--

pLDDT: mean 82.27, std 13.0, range [35.19, 94.56]